Protein AF-A0A081A364-F1 (afdb_monomer)

Nearest PDB structures (foldseek):
  3lh4-assembly1_A  TM=5.654E-01  e=5.027E-02  Ixodes scapularis
  3mwz-assembly1_A  TM=5.726E-01  e=1.587E-01  Ixodes scapularis
  3gax-assembly2_B  TM=5.650E-01  e=3.809E-01  Homo sapiens
  3gax-assembly1_A  TM=4.766E-01  e=5.009E-01  Homo sapiens
  3qk9-assembly1_A  TM=4.193E-01  e=2.196E+00  Saccharomyces cerevisiae

Solvent-accessible surface area (backbone atoms only — not comparable to full-atom values): 6806 Å² total; per-residue (Å²): 137,83,82,75,58,75,53,75,42,82,46,84,78,45,74,68,53,52,51,52,50,47,55,52,51,59,38,69,88,36,44,40,88,85,57,87,67,33,47,12,40,76,46,78,76,45,29,31,35,33,53,64,52,95,60,31,34,41,38,36,36,33,25,37,28,27,59,43,56,79,93,49,38,26,64,58,58,92,90,56,90,63,93,51,63,49,44,29,37,38,33,34,37,42,40,68,99,81,38,66,63,30,39,69,42,64,43,78,47,76,72,75,75,74,78,78,79,124

Structure (mmCIF, N/CA/C/O backbone):
data_AF-A0A081A364-F1
#
_entry.id   AF-A0A081A364-F1
#
loop_
_atom_site.group_PDB
_atom_site.id
_atom_site.type_symbol
_atom_site.label_atom_id
_atom_site.label_alt_id
_atom_site.label_comp_id
_atom_site.label_asym_id
_atom_site.label_entity_id
_atom_site.label_seq_id
_atom_site.pdbx_PDB_ins_code
_atom_site.Cartn_x
_atom_site.Cartn_y
_atom_site.Cartn_z
_atom_site.occupancy
_atom_site.B_iso_or_equiv
_atom_site.auth_seq_id
_atom_site.auth_comp_id
_atom_site.auth_asym_id
_atom_site.auth_atom_id
_atom_site.pdbx_PDB_model_num
ATOM 1 N N . HIS A 1 1 ? -26.992 9.885 18.791 1.00 35.09 1 HIS A N 1
ATOM 2 C CA . HIS A 1 1 ? -25.566 9.495 18.795 1.00 35.09 1 HIS A CA 1
ATOM 3 C C . HIS A 1 1 ? -25.067 9.407 17.360 1.00 35.09 1 HIS A C 1
ATOM 5 O O . HIS A 1 1 ? -25.464 8.494 16.650 1.00 35.09 1 HIS A O 1
ATOM 11 N N . ALA A 1 2 ? -24.288 10.390 16.904 1.00 35.91 2 ALA A N 1
ATOM 12 C CA . ALA A 1 2 ? -23.754 10.419 15.544 1.00 35.9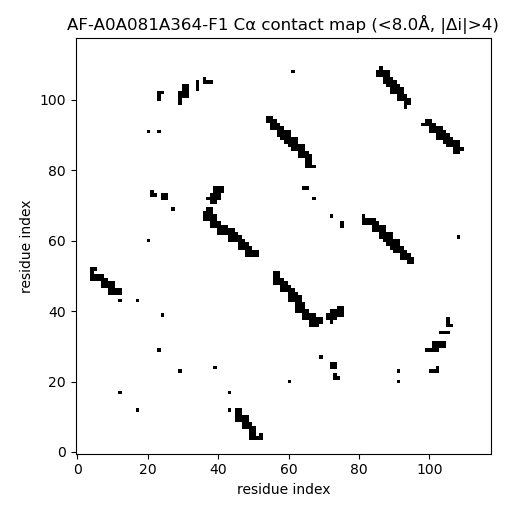1 2 ALA A CA 1
ATOM 13 C C . ALA A 1 2 ? -22.455 9.599 15.454 1.00 35.91 2 ALA A C 1
ATOM 15 O O . ALA A 1 2 ? -21.570 9.699 16.298 1.00 35.91 2 ALA A O 1
ATOM 16 N N . THR A 1 3 ? -22.391 8.760 14.429 1.00 41.69 3 THR A N 1
ATOM 17 C CA . THR A 1 3 ? -21.366 7.772 14.086 1.00 41.69 3 THR A CA 1
ATOM 18 C C . THR A 1 3 ? -20.039 8.428 13.678 1.00 41.69 3 THR A C 1
ATOM 20 O O . THR A 1 3 ? -19.788 8.690 12.505 1.00 41.69 3 THR A O 1
ATOM 23 N N . THR A 1 4 ? -19.132 8.636 14.632 1.00 49.12 4 THR A N 1
ATOM 24 C CA . THR A 1 4 ? -17.757 9.126 14.377 1.00 49.12 4 THR A CA 1
ATOM 25 C C . THR A 1 4 ? -16.833 8.058 13.754 1.00 49.12 4 THR A C 1
ATOM 27 O O . THR A 1 4 ? -15.687 8.334 13.417 1.00 49.12 4 THR A O 1
ATOM 30 N N . ALA A 1 5 ? -17.317 6.827 13.557 1.00 54.22 5 ALA A N 1
ATOM 31 C CA . ALA A 1 5 ? -16.500 5.658 13.211 1.00 54.22 5 ALA A CA 1
ATOM 32 C C . ALA A 1 5 ? -16.078 5.535 11.728 1.00 54.22 5 ALA A C 1
ATOM 34 O O . ALA A 1 5 ? -15.469 4.535 11.362 1.00 54.22 5 ALA A O 1
ATOM 35 N N . ASN A 1 6 ? -16.397 6.499 10.853 1.00 65.25 6 ASN A N 1
ATOM 36 C CA . ASN A 1 6 ? -16.120 6.368 9.409 1.00 65.25 6 ASN A CA 1
ATOM 37 C C . ASN A 1 6 ? -15.302 7.516 8.795 1.00 65.25 6 ASN A C 1
ATOM 39 O O . ASN A 1 6 ? -15.126 7.560 7.575 1.00 65.25 6 ASN A O 1
ATOM 43 N N . LYS A 1 7 ? -14.798 8.451 9.608 1.00 83.00 7 LYS A N 1
ATOM 44 C CA . LYS A 1 7 ? -13.993 9.571 9.109 1.00 83.00 7 LYS A CA 1
ATOM 45 C C . LYS A 1 7 ? -12.513 9.186 9.081 1.00 83.00 7 LYS A C 1
ATOM 47 O O . LYS A 1 7 ? -11.998 8.649 10.059 1.00 83.00 7 LYS A O 1
ATOM 52 N N . TRP A 1 8 ? -11.852 9.453 7.957 1.00 88.88 8 TRP A N 1
ATOM 53 C CA . TRP A 1 8 ? -10.394 9.414 7.878 1.00 88.88 8 TRP A CA 1
ATOM 54 C C . TRP A 1 8 ? -9.815 10.552 8.719 1.00 88.88 8 TRP A C 1
ATOM 56 O O . TRP A 1 8 ? -10.303 11.681 8.641 1.00 88.88 8 TRP A O 1
ATOM 66 N N . PHE A 1 9 ? -8.782 10.261 9.497 1.00 90.75 9 PHE A N 1
ATOM 67 C CA . PHE A 1 9 ? -7.986 11.264 10.190 1.00 90.75 9 PHE A CA 1
ATOM 68 C C . PHE A 1 9 ? -6.518 11.077 9.833 1.00 90.75 9 PHE A C 1
ATOM 70 O O . PHE A 1 9 ? -6.048 9.948 9.693 1.00 90.75 9 PHE A O 1
ATOM 77 N N . GLU A 1 10 ? -5.819 12.189 9.651 1.00 93.12 10 GLU A N 1
ATOM 78 C CA . GLU A 1 10 ? -4.378 12.182 9.442 1.00 93.12 10 GLU A CA 1
ATOM 79 C C . GLU A 1 10 ? -3.678 11.791 10.744 1.00 93.12 10 GLU A C 1
ATOM 81 O O . GLU A 1 10 ? -4.086 12.200 11.834 1.00 93.12 10 GLU A O 1
ATOM 86 N N . ALA A 1 11 ? -2.655 10.958 10.631 1.00 91.50 11 ALA A N 1
ATOM 87 C CA . ALA A 1 11 ? -1.847 10.487 11.734 1.00 91.50 11 ALA A CA 1
ATOM 88 C C . ALA A 1 11 ? -0.377 10.529 11.324 1.00 91.50 11 ALA A C 1
ATOM 90 O O . ALA A 1 11 ? -0.031 10.222 10.186 1.00 91.50 11 ALA A O 1
ATOM 91 N N . ASN A 1 12 ? 0.497 10.836 12.278 1.00 90.56 12 ASN A N 1
ATOM 92 C CA . ASN A 1 12 ? 1.927 10.688 12.052 1.00 90.56 12 ASN A CA 1
ATOM 93 C C . ASN A 1 12 ? 2.260 9.188 11.960 1.00 90.56 12 ASN A C 1
ATOM 95 O O . ASN A 1 12 ? 1.852 8.433 12.854 1.00 90.56 12 ASN A O 1
ATOM 99 N N . PRO A 1 13 ? 2.959 8.732 10.906 1.00 88.81 13 PRO A N 1
ATOM 100 C CA . PRO A 1 13 ? 3.353 7.337 10.783 1.00 88.81 13 PRO A CA 1
ATOM 101 C C . PRO A 1 13 ? 4.308 6.955 11.917 1.00 88.81 13 PRO A C 1
ATOM 103 O O . PRO A 1 13 ? 5.331 7.600 12.141 1.00 88.81 13 PRO A O 1
ATOM 106 N N . THR A 1 14 ? 3.953 5.906 12.657 1.00 91.06 14 THR A N 1
ATOM 107 C CA . THR A 1 14 ? 4.823 5.310 13.680 1.00 91.06 14 THR A CA 1
ATOM 108 C C . THR A 1 14 ? 5.706 4.226 13.064 1.00 91.06 14 THR A C 1
ATOM 110 O O . THR A 1 14 ? 5.405 3.716 11.987 1.00 91.06 14 THR A O 1
ATOM 113 N N . GLU A 1 15 ? 6.761 3.798 13.763 1.00 89.12 15 GLU A N 1
ATOM 114 C CA . GLU A 1 15 ? 7.602 2.678 13.307 1.00 89.12 15 GLU A CA 1
ATOM 115 C C . GLU A 1 15 ? 6.779 1.406 13.037 1.00 89.12 15 GLU A C 1
ATOM 117 O O . GLU A 1 15 ? 6.998 0.713 12.044 1.00 89.12 15 GLU A O 1
ATOM 122 N N . SER A 1 16 ? 5.780 1.132 13.880 1.00 89.50 16 SER A N 1
ATOM 123 C CA . SER A 1 16 ? 4.853 0.012 13.701 1.00 89.50 16 SER A CA 1
ATOM 124 C C . SER A 1 16 ? 4.000 0.153 12.440 1.00 89.50 16 SER A C 1
ATOM 126 O O . SER A 1 16 ? 3.754 -0.842 11.762 1.00 89.50 16 SER A O 1
ATOM 128 N N . ASP A 1 17 ? 3.563 1.371 12.105 1.00 90.75 17 ASP A N 1
ATOM 129 C CA . ASP A 1 17 ? 2.805 1.622 10.875 1.00 90.75 17 ASP A CA 1
ATOM 130 C C . ASP A 1 17 ? 3.685 1.426 9.637 1.00 90.75 17 ASP A C 1
ATOM 132 O O . ASP A 1 17 ? 3.252 0.796 8.676 1.00 90.75 17 ASP A O 1
ATOM 136 N N . THR A 1 18 ? 4.931 1.905 9.675 1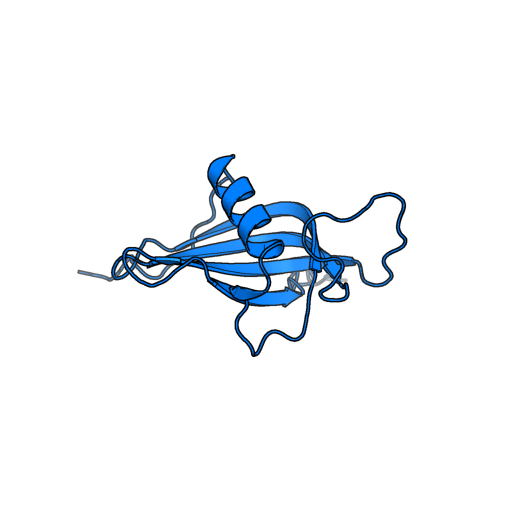.00 89.44 18 THR A N 1
ATOM 137 C CA . THR A 1 18 ? 5.893 1.720 8.580 1.00 89.44 18 THR A CA 1
ATOM 138 C C . THR A 1 18 ? 6.234 0.245 8.382 1.00 89.44 18 THR A C 1
ATOM 140 O O . THR A 1 18 ? 6.229 -0.232 7.253 1.00 89.44 18 THR A O 1
ATOM 143 N N . LYS A 1 19 ? 6.455 -0.515 9.464 1.00 90.75 19 LYS A N 1
ATOM 144 C CA . LYS A 1 19 ? 6.676 -1.971 9.397 1.00 90.75 19 LYS A CA 1
ATOM 145 C C . LYS A 1 19 ? 5.472 -2.711 8.819 1.00 90.75 19 LYS A C 1
ATOM 147 O O . LYS A 1 19 ? 5.651 -3.600 7.988 1.00 90.75 19 LYS A O 1
ATOM 152 N N . LEU A 1 20 ? 4.260 -2.342 9.241 1.00 91.50 20 LEU A N 1
ATOM 153 C CA . LEU A 1 20 ? 3.018 -2.895 8.699 1.00 91.50 20 LEU A CA 1
ATOM 154 C C . LEU A 1 20 ? 2.909 -2.614 7.199 1.00 91.50 20 LEU A C 1
ATOM 156 O O . LEU A 1 20 ? 2.579 -3.516 6.439 1.00 91.50 20 LEU A O 1
ATOM 160 N N . PHE A 1 21 ? 3.215 -1.388 6.778 1.00 92.94 21 PHE A N 1
ATOM 161 C CA . PHE A 1 21 ? 3.199 -0.992 5.376 1.00 92.94 21 PHE A CA 1
ATOM 162 C C . PHE A 1 21 ? 4.235 -1.749 4.534 1.00 92.94 21 PHE A C 1
ATOM 164 O O . PHE A 1 21 ? 3.870 -2.317 3.510 1.00 92.94 21 PHE A O 1
ATOM 171 N N . SER A 1 22 ? 5.494 -1.814 4.979 1.00 91.00 22 SER A N 1
ATOM 172 C CA . SER A 1 22 ? 6.549 -2.570 4.291 1.00 91.00 22 SER A CA 1
ATOM 173 C C . SER A 1 22 ? 6.183 -4.045 4.148 1.00 91.00 22 SER A C 1
ATOM 175 O O . SER A 1 22 ? 6.209 -4.569 3.041 1.00 91.00 22 SER A O 1
ATOM 177 N N . SER A 1 23 ? 5.735 -4.676 5.239 1.00 90.56 23 SER A N 1
ATOM 178 C CA . SER A 1 23 ? 5.311 -6.083 5.214 1.00 90.56 23 SER A CA 1
ATOM 179 C C . SER A 1 23 ? 4.128 -6.298 4.268 1.00 90.56 23 SER A C 1
ATOM 181 O O . SER A 1 23 ? 4.057 -7.314 3.589 1.00 90.56 23 SER A O 1
ATOM 183 N N . ALA A 1 24 ? 3.197 -5.336 4.210 1.00 92.25 24 ALA A N 1
ATOM 184 C CA . ALA A 1 24 ? 2.048 -5.425 3.322 1.00 92.25 24 ALA A CA 1
ATOM 185 C C . ALA A 1 24 ? 2.432 -5.319 1.844 1.00 92.25 24 ALA A C 1
ATOM 187 O O . ALA A 1 24 ? 1.836 -6.001 1.023 1.00 92.25 24 ALA A O 1
ATOM 188 N N . LEU A 1 25 ? 3.389 -4.449 1.505 1.00 91.75 25 LEU A N 1
ATOM 189 C CA . LEU A 1 25 ? 3.851 -4.270 0.128 1.00 91.75 25 LEU A CA 1
ATOM 190 C C . LEU A 1 25 ? 4.636 -5.477 -0.395 1.00 91.75 25 LEU A C 1
ATOM 192 O O . LEU A 1 25 ? 4.575 -5.775 -1.583 1.00 91.75 25 LEU A O 1
ATOM 196 N N . GLU A 1 26 ? 5.408 -6.131 0.470 1.00 91.19 26 GLU A N 1
ATOM 197 C CA . GLU A 1 26 ? 6.282 -7.249 0.093 1.00 91.19 26 GLU A CA 1
ATOM 198 C C . GLU A 1 26 ? 5.519 -8.577 -0.044 1.00 91.19 26 GLU A C 1
ATOM 200 O O . GLU A 1 26 ? 5.971 -9.482 -0.746 1.00 91.19 26 GLU A O 1
ATOM 205 N N . ASP A 1 27 ? 4.346 -8.696 0.582 1.00 91.19 27 ASP A N 1
ATOM 206 C CA . ASP A 1 27 ? 3.516 -9.897 0.530 1.00 91.19 27 ASP A CA 1
ATOM 207 C C . ASP A 1 27 ? 2.412 -9.784 -0.533 1.00 91.19 27 ASP A C 1
ATOM 209 O O . ASP A 1 27 ? 1.299 -9.318 -0.294 1.00 91.19 27 ASP A O 1
ATOM 213 N N . LEU A 1 28 ? 2.695 -10.277 -1.738 1.00 90.19 28 LEU A N 1
ATOM 214 C CA . LEU A 1 28 ? 1.714 -10.304 -2.827 1.00 90.19 28 LEU A CA 1
ATOM 215 C C . LEU A 1 28 ? 0.497 -11.198 -2.536 1.00 90.19 28 LEU A C 1
ATOM 217 O O . LEU A 1 28 ? -0.538 -11.036 -3.180 1.00 90.19 28 LEU A O 1
ATOM 221 N N . THR A 1 29 ? 0.581 -12.135 -1.583 1.00 91.06 29 THR A N 1
ATOM 222 C CA . THR A 1 29 ? -0.527 -13.060 -1.283 1.00 91.06 29 THR A CA 1
ATOM 223 C C . THR A 1 29 ? -1.705 -12.362 -0.609 1.00 91.06 29 THR A C 1
ATOM 225 O O . THR A 1 29 ? -2.830 -12.863 -0.655 1.00 91.06 29 THR A O 1
ATOM 228 N N . ILE A 1 30 ? -1.464 -11.178 -0.037 1.00 91.50 30 ILE A N 1
ATOM 229 C CA . ILE A 1 30 ? -2.486 -10.356 0.610 1.00 91.50 30 ILE A CA 1
ATOM 230 C C . ILE A 1 30 ? -3.039 -9.240 -0.285 1.00 91.50 30 ILE A C 1
ATOM 232 O O . ILE A 1 30 ? -3.846 -8.418 0.165 1.00 91.50 30 ILE A O 1
ATOM 236 N N . TYR A 1 31 ? -2.598 -9.169 -1.541 1.00 92.56 31 TYR A N 1
ATOM 237 C CA . TYR A 1 31 ? -3.129 -8.203 -2.490 1.00 92.56 31 TYR A CA 1
ATOM 238 C C . TYR A 1 31 ? -4.519 -8.628 -2.936 1.00 92.56 31 TYR A C 1
ATOM 240 O O . TYR A 1 31 ? -4.776 -9.786 -3.268 1.00 92.56 31 TYR A O 1
ATOM 248 N N . ASN A 1 32 ? -5.431 -7.663 -2.993 1.00 90.38 32 ASN A N 1
ATOM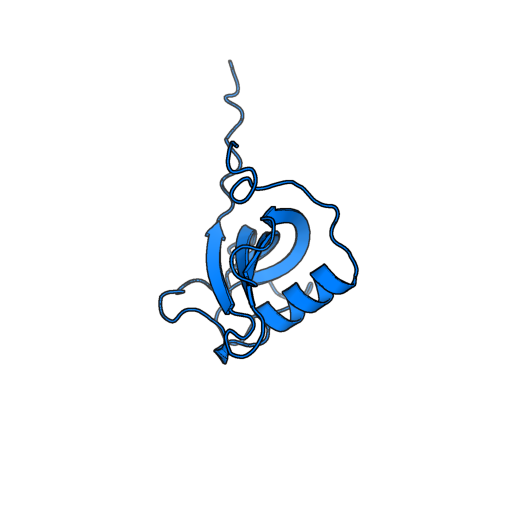 249 C CA . ASN A 1 32 ? -6.707 -7.894 -3.636 1.00 90.38 32 ASN A CA 1
ATOM 250 C C . ASN A 1 32 ? -6.466 -8.294 -5.108 1.00 90.38 32 ASN A C 1
ATOM 252 O O . ASN A 1 32 ? -5.743 -7.581 -5.807 1.00 90.38 32 ASN A O 1
ATOM 256 N N . PRO A 1 33 ? -7.091 -9.372 -5.619 1.00 88.81 33 PRO A N 1
ATOM 257 C CA . PRO A 1 33 ? -6.826 -9.882 -6.969 1.00 88.81 33 PRO A CA 1
ATOM 258 C C . PRO A 1 33 ? -7.186 -8.895 -8.090 1.00 88.81 33 PRO A C 1
ATOM 260 O O . PRO A 1 33 ? -6.800 -9.098 -9.235 1.00 88.81 33 PRO A O 1
ATOM 263 N N . ASN A 1 34 ? -7.920 -7.822 -7.776 1.00 90.38 34 ASN A N 1
ATOM 264 C CA . ASN A 1 34 ? -8.258 -6.757 -8.722 1.00 90.38 34 ASN A CA 1
ATOM 265 C C . ASN A 1 34 ? -7.176 -5.664 -8.831 1.00 90.38 34 ASN A C 1
ATOM 267 O O . ASN A 1 34 ? -7.364 -4.697 -9.569 1.00 90.38 34 ASN A O 1
ATOM 271 N N . ILE A 1 35 ? -6.080 -5.759 -8.073 1.00 89.88 35 ILE A N 1
ATOM 272 C CA . ILE A 1 35 ? -4.961 -4.820 -8.169 1.00 89.88 35 ILE A CA 1
ATOM 273 C C . ILE A 1 35 ? -4.096 -5.210 -9.367 1.00 89.88 35 ILE A C 1
ATOM 275 O O . ILE A 1 35 ? -3.482 -6.271 -9.379 1.00 89.88 35 ILE A O 1
ATOM 279 N N . ALA A 1 36 ? -4.045 -4.327 -10.363 1.00 87.50 36 ALA A N 1
ATOM 280 C CA . ALA A 1 36 ? -3.188 -4.475 -11.540 1.00 87.50 36 ALA A CA 1
ATOM 281 C C . ALA A 1 36 ? -1.890 -3.653 -11.447 1.00 87.50 36 ALA A C 1
ATOM 283 O O . ALA A 1 36 ? -0.941 -3.914 -12.182 1.00 87.50 36 ALA A O 1
ATOM 284 N N . GLU A 1 37 ? -1.853 -2.656 -10.561 1.00 88.44 37 GLU A N 1
ATOM 285 C CA . GLU A 1 37 ? -0.718 -1.750 -10.388 1.00 88.44 37 GLU A CA 1
ATOM 286 C C . GLU A 1 37 ? 0.099 -2.151 -9.160 1.00 88.44 37 GLU A C 1
ATOM 288 O O . GLU A 1 37 ? -0.441 -2.310 -8.063 1.00 88.44 37 GLU A O 1
ATOM 293 N N . PHE A 1 38 ? 1.411 -2.265 -9.336 1.00 92.00 38 PHE A N 1
ATOM 294 C CA . PHE A 1 38 ? 2.358 -2.548 -8.265 1.00 92.00 38 PHE A CA 1
ATOM 295 C C . PHE A 1 38 ? 3.325 -1.383 -8.133 1.00 92.00 38 PHE A C 1
ATOM 297 O O . PHE A 1 38 ? 3.690 -0.758 -9.129 1.00 92.00 38 PHE A O 1
ATOM 304 N N . ILE A 1 39 ? 3.744 -1.093 -6.903 1.00 93.88 39 ILE A N 1
ATOM 305 C CA . ILE A 1 39 ? 4.706 -0.028 -6.633 1.00 93.88 39 ILE A CA 1
ATOM 306 C C . ILE A 1 39 ? 5.870 -0.543 -5.799 1.00 93.88 39 ILE A C 1
ATOM 308 O O . ILE A 1 39 ? 5.711 -1.428 -4.956 1.00 93.88 39 ILE A O 1
ATOM 312 N N . CYS A 1 40 ? 7.024 0.077 -6.000 1.00 93.56 40 CYS A N 1
ATOM 313 C CA . CYS A 1 40 ? 8.053 0.145 -4.980 1.00 93.56 40 CYS A CA 1
ATOM 314 C C . CYS A 1 40 ? 7.895 1.472 -4.221 1.00 93.56 40 CYS A C 1
ATOM 316 O O . CYS A 1 40 ? 7.493 2.489 -4.792 1.00 93.56 40 CYS A O 1
ATOM 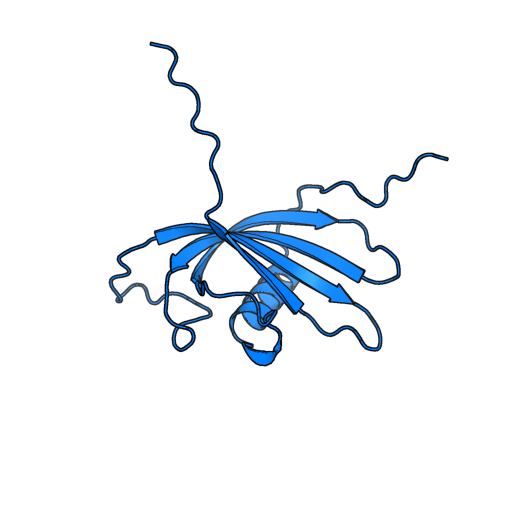318 N N . SER A 1 41 ? 8.208 1.472 -2.931 1.00 93.44 41 SER A N 1
ATOM 319 C CA . SER A 1 41 ? 8.139 2.637 -2.052 1.00 93.44 41 SER A CA 1
ATOM 320 C C . SER A 1 41 ? 9.530 3.207 -1.785 1.00 93.44 41 SER A C 1
ATOM 322 O O . SER A 1 41 ? 10.483 2.465 -1.531 1.00 93.44 41 SER A O 1
ATOM 324 N N . ARG A 1 42 ? 9.632 4.539 -1.786 1.00 91.00 42 ARG A N 1
ATOM 325 C CA . ARG A 1 42 ? 10.812 5.306 -1.355 1.00 91.00 42 ARG A CA 1
ATOM 326 C C . ARG A 1 42 ? 10.605 5.896 0.035 1.00 91.00 42 ARG A C 1
ATOM 328 O O . ARG A 1 42 ? 11.439 5.694 0.913 1.00 91.00 42 ARG A O 1
ATOM 335 N N . SER A 1 43 ? 9.476 6.571 0.240 1.00 89.25 43 SER A N 1
ATOM 336 C CA . SER A 1 43 ? 9.110 7.219 1.503 1.00 89.25 43 SER A CA 1
ATOM 337 C C . SER A 1 43 ? 7.597 7.221 1.717 1.00 89.25 43 SER A C 1
ATOM 339 O O . SER A 1 43 ? 6.813 7.211 0.769 1.00 89.25 43 SER A O 1
ATOM 341 N N . VAL A 1 44 ? 7.186 7.238 2.987 1.00 91.94 44 VAL A N 1
ATOM 342 C CA . VAL A 1 44 ? 5.796 7.489 3.387 1.00 91.94 44 VAL A CA 1
ATOM 343 C C . VAL A 1 44 ? 5.654 8.985 3.648 1.00 91.94 44 VAL A C 1
ATOM 345 O O . VAL A 1 44 ? 6.272 9.506 4.571 1.00 91.94 44 VAL A O 1
ATOM 348 N N . GLU A 1 45 ? 4.831 9.656 2.850 1.00 91.69 45 GLU A N 1
ATOM 349 C CA . GLU A 1 45 ? 4.607 11.104 2.922 1.00 91.69 45 GLU A CA 1
ATOM 350 C C . GLU A 1 45 ? 3.493 11.453 3.911 1.00 91.69 45 GLU A C 1
ATOM 352 O O . GLU A 1 45 ? 3.580 12.439 4.638 1.00 91.69 45 GLU A O 1
ATOM 357 N N . ALA A 1 46 ? 2.437 10.638 3.955 1.00 92.25 46 ALA A N 1
ATOM 358 C CA . ALA A 1 46 ? 1.334 10.822 4.888 1.00 92.25 46 ALA A CA 1
ATOM 359 C C . ALA A 1 46 ? 0.664 9.494 5.235 1.00 92.25 46 ALA A C 1
ATOM 361 O O . ALA A 1 46 ? 0.700 8.525 4.474 1.00 92.25 46 ALA A O 1
ATOM 362 N N . LEU A 1 47 ? -0.007 9.470 6.383 1.00 94.25 47 LEU A N 1
ATOM 363 C CA . LEU A 1 47 ? -0.812 8.343 6.817 1.00 94.25 47 LEU A CA 1
ATOM 364 C C . LEU A 1 47 ? -2.177 8.835 7.277 1.00 94.25 47 LEU A C 1
ATOM 366 O O . LEU A 1 47 ? -2.295 9.645 8.190 1.00 94.25 47 LEU A O 1
ATOM 370 N N . TYR A 1 48 ? -3.225 8.284 6.682 1.00 93.69 48 TYR A N 1
ATOM 371 C CA . TYR A 1 48 ? -4.592 8.463 7.142 1.00 93.69 48 TYR A CA 1
ATOM 372 C C . TYR A 1 48 ? -5.100 7.160 7.740 1.00 93.69 48 TYR A C 1
ATOM 374 O O . TYR A 1 48 ? -4.938 6.089 7.159 1.00 93.69 48 TYR A O 1
ATOM 382 N N . LYS A 1 49 ? -5.756 7.237 8.894 1.00 92.06 49 LYS A N 1
ATOM 383 C CA . LYS A 1 49 ? -6.368 6.080 9.552 1.00 92.06 49 LYS A CA 1
ATOM 384 C C . LYS A 1 49 ? -7.873 6.263 9.657 1.00 92.06 49 LYS A C 1
ATOM 386 O O . LYS A 1 49 ? -8.382 7.382 9.729 1.00 92.06 49 LYS A O 1
ATOM 391 N N . LYS A 1 50 ? -8.596 5.149 9.682 1.00 88.75 50 LYS A N 1
ATOM 392 C CA . LYS A 1 50 ? -9.974 5.100 10.178 1.00 88.75 50 LYS A CA 1
ATOM 393 C C . LYS A 1 50 ? -9.997 4.425 11.532 1.00 88.75 50 LYS A C 1
ATOM 395 O O . LYS A 1 50 ? -9.272 3.457 11.759 1.00 88.75 50 LYS A O 1
ATOM 400 N N . ALA A 1 51 ? -10.874 4.917 12.403 1.00 80.06 51 ALA A N 1
ATOM 401 C CA . ALA A 1 51 ? -11.170 4.240 13.653 1.00 80.06 51 ALA A CA 1
ATOM 402 C C . ALA A 1 51 ? -11.599 2.789 13.364 1.00 80.06 51 ALA A C 1
ATOM 404 O O . ALA A 1 51 ? -12.323 2.558 12.387 1.00 80.06 51 ALA A O 1
ATOM 405 N N . PRO A 1 52 ? -11.159 1.817 14.179 1.00 81.00 52 PRO A N 1
ATOM 406 C CA . PRO A 1 52 ? -11.483 0.425 13.943 1.00 81.00 52 PRO A CA 1
ATOM 407 C C . PRO A 1 52 ? -12.999 0.224 13.954 1.00 81.00 52 PRO A C 1
ATOM 409 O O . PRO A 1 52 ? -13.688 0.581 14.908 1.00 81.00 52 PRO A O 1
ATOM 412 N N . SER A 1 53 ? -13.520 -0.370 12.885 1.00 78.94 53 SER A N 1
ATOM 413 C CA . SER A 1 53 ? -14.933 -0.711 12.752 1.00 78.94 53 SER A CA 1
ATOM 414 C C . SER A 1 53 ? -15.065 -2.221 12.685 1.00 78.94 53 SER A C 1
ATOM 416 O O . SER A 1 53 ? -14.447 -2.868 11.841 1.00 78.94 53 SER A O 1
ATOM 418 N N . ARG A 1 54 ? -15.842 -2.802 13.608 1.00 79.44 54 ARG A N 1
ATOM 419 C CA . ARG A 1 54 ? -16.010 -4.264 13.739 1.00 79.44 54 ARG A CA 1
ATOM 420 C C . ARG A 1 54 ? -14.668 -5.017 13.819 1.00 79.44 54 ARG A C 1
ATOM 422 O O . ARG A 1 54 ? -14.522 -6.088 13.239 1.00 79.44 54 ARG A O 1
ATOM 429 N N . GLY A 1 55 ? -13.686 -4.432 14.511 1.00 78.56 55 GLY A N 1
ATOM 430 C CA . GLY A 1 55 ? -12.351 -5.015 14.679 1.0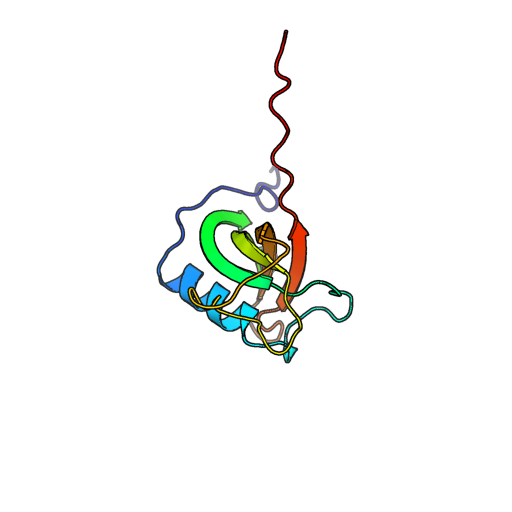0 78.56 55 GLY A CA 1
ATOM 431 C C . GLY A 1 55 ? -11.453 -4.944 13.439 1.00 78.56 55 GLY A C 1
ATOM 432 O O . GLY A 1 55 ? -10.465 -5.669 13.389 1.00 78.56 55 GLY A O 1
ATOM 433 N N . VAL A 1 56 ? -11.795 -4.111 12.448 1.00 85.00 56 VAL A N 1
ATOM 434 C CA . VAL A 1 56 ? -10.965 -3.837 11.267 1.00 85.00 56 VAL A CA 1
ATOM 435 C C . VAL A 1 56 ? -10.506 -2.386 11.289 1.00 85.00 56 VAL A C 1
ATOM 437 O O . VAL A 1 56 ? -11.334 -1.475 11.304 1.00 85.00 56 VAL A O 1
ATOM 440 N N . THR A 1 57 ? -9.197 -2.178 11.238 1.00 88.56 57 THR A N 1
ATOM 441 C CA . THR A 1 57 ? -8.560 -0.872 11.064 1.00 88.56 57 THR A CA 1
ATOM 442 C C . THR A 1 57 ? -8.225 -0.672 9.591 1.00 88.56 57 THR A C 1
ATOM 444 O O . THR A 1 57 ? -7.762 -1.596 8.922 1.00 88.56 57 THR A O 1
ATOM 447 N N . SER A 1 58 ? -8.464 0.529 9.067 1.00 91.69 58 SER A N 1
ATOM 448 C CA . SER A 1 58 ? -8.063 0.899 7.705 1.00 91.69 58 SER A CA 1
ATOM 449 C C . SER A 1 58 ? -6.985 1.969 7.745 1.00 91.69 58 SER A C 1
ATOM 451 O O . SER A 1 58 ? -7.082 2.923 8.519 1.00 91.69 58 SER A O 1
ATOM 453 N N . TYR A 1 59 ? -6.001 1.812 6.872 1.00 93.81 59 TYR A N 1
ATOM 454 C CA . TYR A 1 59 ? -4.848 2.680 6.711 1.00 93.81 59 TYR A CA 1
ATOM 455 C C . TYR A 1 59 ? -4.790 3.106 5.248 1.00 93.81 59 TYR A C 1
ATOM 457 O O . TYR A 1 59 ? -4.898 2.262 4.367 1.00 93.81 59 TYR A O 1
ATOM 465 N N . ASN A 1 60 ? -4.637 4.395 4.983 1.00 95.19 60 ASN A N 1
ATOM 466 C CA . ASN A 1 60 ? -4.329 4.916 3.661 1.00 95.19 60 ASN A CA 1
ATOM 467 C C . ASN A 1 60 ? -2.977 5.616 3.747 1.00 95.19 60 ASN A C 1
ATOM 469 O O . ASN A 1 60 ? -2.875 6.688 4.347 1.00 95.19 60 ASN A O 1
ATOM 473 N N . PHE A 1 61 ? -1.953 4.977 3.197 1.00 95.19 61 PHE A N 1
ATOM 474 C CA . PHE A 1 61 ? -0.611 5.533 3.118 1.00 95.19 61 PHE A CA 1
ATOM 475 C C . PHE A 1 61 ? -0.489 6.322 1.821 1.00 95.19 61 PHE A C 1
ATOM 477 O O . PHE A 1 61 ? -0.736 5.776 0.749 1.00 95.19 61 PHE A O 1
ATOM 484 N N . VAL A 1 62 ? -0.101 7.590 1.919 1.00 94.69 62 VAL A N 1
ATOM 485 C CA . VAL A 1 62 ? 0.383 8.350 0.768 1.00 94.69 62 VAL A CA 1
ATOM 486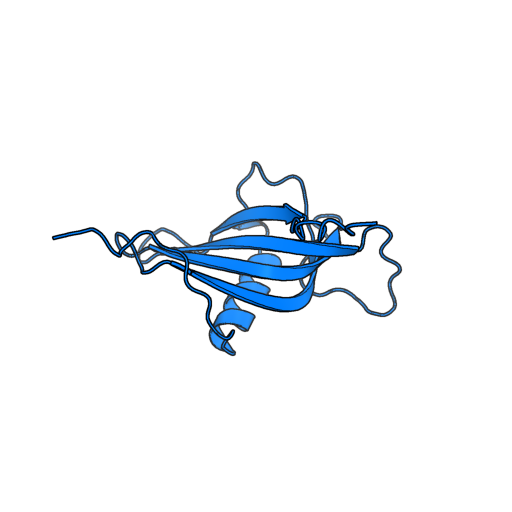 C C . VAL A 1 62 ? 1.879 8.128 0.714 1.00 94.69 62 VAL A C 1
ATOM 488 O O . VAL A 1 62 ? 2.590 8.501 1.647 1.00 94.69 62 VAL A O 1
ATOM 491 N N . VAL A 1 63 ? 2.354 7.493 -0.347 1.00 93.75 63 VAL A N 1
ATOM 492 C CA . VAL A 1 63 ? 3.760 7.114 -0.478 1.00 93.75 63 VAL A CA 1
ATOM 493 C C . VAL A 1 63 ? 4.359 7.680 -1.740 1.00 93.75 63 VAL A C 1
ATOM 495 O O . VAL A 1 63 ? 3.737 7.635 -2.799 1.00 93.75 63 VAL A O 1
ATOM 498 N N . ASN A 1 64 ? 5.579 8.191 -1.628 1.00 92.94 64 ASN A N 1
ATOM 499 C CA . ASN A 1 64 ? 6.393 8.454 -2.793 1.00 92.94 64 ASN A CA 1
ATOM 500 C C . ASN A 1 64 ? 7.002 7.131 -3.254 1.00 92.94 64 ASN A C 1
ATOM 502 O O . ASN A 1 64 ? 7.653 6.421 -2.482 1.00 92.94 64 ASN A O 1
ATOM 506 N N . GLY A 1 65 ? 6.768 6.782 -4.509 1.00 93.06 65 GLY A N 1
ATOM 507 C CA . GLY A 1 65 ? 7.157 5.495 -5.055 1.00 93.06 65 GLY A CA 1
ATOM 508 C C . GLY A 1 65 ? 7.200 5.515 -6.569 1.00 93.06 65 GLY A C 1
ATOM 509 O O . GLY A 1 65 ? 7.081 6.569 -7.198 1.00 93.06 65 GLY A O 1
ATOM 510 N N . CYS A 1 66 ? 7.372 4.338 -7.155 1.00 93.25 66 CYS A N 1
ATOM 511 C CA . CYS A 1 66 ? 7.352 4.175 -8.601 1.00 93.25 66 CYS A CA 1
ATOM 512 C C . CYS A 1 66 ? 6.587 2.917 -8.999 1.00 93.25 66 CYS A C 1
ATOM 514 O O . CYS A 1 66 ? 6.627 1.925 -8.270 1.00 93.25 66 CYS A O 1
ATOM 516 N N . LEU A 1 67 ? 5.913 2.962 -10.151 1.00 92.31 67 LEU A N 1
ATOM 517 C CA . LEU A 1 67 ? 5.267 1.794 -10.741 1.00 92.31 67 LEU A CA 1
ATOM 518 C C . LEU A 1 67 ? 6.318 0.760 -11.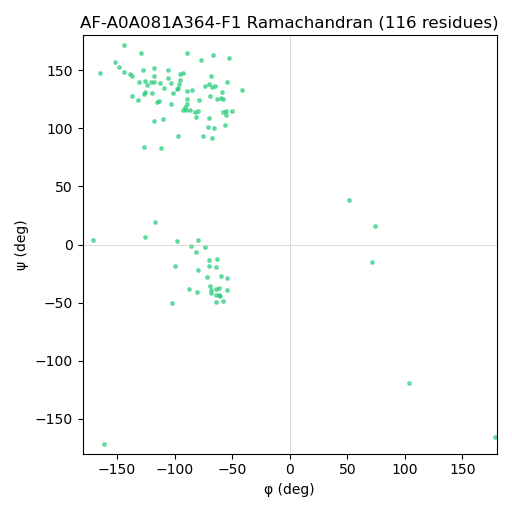135 1.00 92.31 67 LEU A C 1
ATOM 520 O O . LEU A 1 67 ? 7.367 1.078 -11.702 1.00 92.31 67 LEU A O 1
ATOM 524 N N . VAL A 1 68 ? 6.016 -0.494 -10.824 1.00 91.38 68 VAL A N 1
ATOM 525 C CA . VAL A 1 68 ? 6.893 -1.636 -11.061 1.00 91.38 68 VAL A CA 1
ATOM 526 C C . VAL A 1 68 ? 6.085 -2.867 -11.457 1.00 91.38 68 VAL A C 1
ATOM 528 O O . VAL A 1 68 ? 4.859 -2.892 -11.381 1.00 91.38 68 VAL A O 1
ATOM 531 N N . ARG A 1 69 ? 6.787 -3.924 -11.869 1.00 88.75 69 ARG A N 1
ATOM 532 C CA . ARG A 1 69 ? 6.206 -5.270 -11.939 1.00 88.75 69 ARG A CA 1
ATOM 533 C C . ARG A 1 69 ? 6.125 -5.873 -10.540 1.00 88.75 69 ARG A C 1
ATOM 535 O O . ARG A 1 69 ? 6.883 -5.485 -9.655 1.00 88.75 69 ARG A O 1
ATOM 542 N N . SER A 1 70 ? 5.255 -6.864 -10.367 1.00 87.38 70 SER A N 1
ATOM 543 C CA . SER A 1 70 ? 5.049 -7.551 -9.086 1.00 87.38 70 SER A CA 1
ATOM 544 C C . SER A 1 70 ? 6.338 -8.122 -8.479 1.00 87.38 70 SER A C 1
ATOM 546 O O . SER A 1 70 ? 6.454 -8.196 -7.267 1.00 87.38 70 SER A O 1
ATOM 548 N N . GLU A 1 71 ? 7.330 -8.483 -9.295 1.00 86.12 71 GLU A N 1
ATOM 549 C CA . GLU A 1 71 ? 8.630 -9.003 -8.836 1.00 86.12 71 GLU A CA 1
ATOM 550 C C . GLU A 1 71 ? 9.535 -7.950 -8.153 1.00 86.12 71 GLU A C 1
ATOM 552 O O . GLU A 1 71 ? 10.508 -8.323 -7.505 1.00 86.12 71 GLU A O 1
ATOM 557 N N . TYR A 1 72 ? 9.221 -6.653 -8.275 1.00 87.56 72 TYR A N 1
ATOM 558 C CA . TYR A 1 72 ? 10.017 -5.542 -7.724 1.00 87.56 72 TYR A CA 1
ATOM 559 C C . TYR A 1 72 ? 9.256 -4.717 -6.669 1.00 87.56 72 TYR A C 1
ATOM 561 O O . TYR A 1 72 ? 9.597 -3.555 -6.427 1.00 87.56 72 TYR A O 1
ATOM 569 N N . VAL A 1 73 ? 8.196 -5.274 -6.075 1.00 89.88 73 VAL A N 1
ATOM 570 C CA . VAL A 1 73 ? 7.459 -4.620 -4.979 1.00 89.88 73 VAL A CA 1
ATOM 571 C C . VAL A 1 73 ? 8.306 -4.485 -3.715 1.00 89.88 73 VAL A C 1
ATOM 573 O O . VAL A 1 73 ? 9.322 -5.154 -3.549 1.00 89.88 73 VAL A O 1
ATOM 576 N 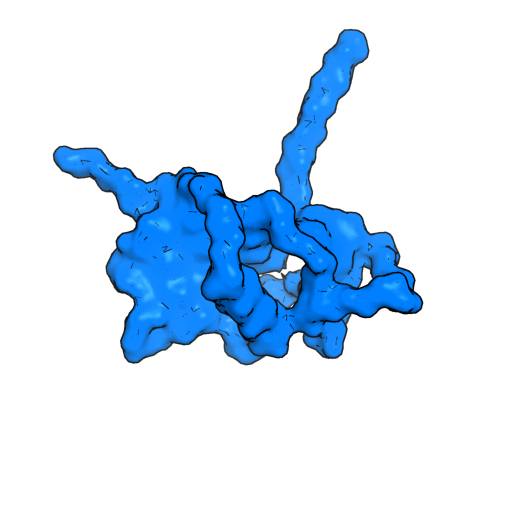N . GLY A 1 74 ? 7.872 -3.613 -2.805 1.00 88.50 74 GLY A N 1
ATOM 577 C CA . GLY A 1 74 ? 8.570 -3.351 -1.547 1.00 88.50 74 GLY A CA 1
ATOM 578 C C . GLY A 1 74 ? 9.326 -2.033 -1.610 1.00 88.50 74 GLY A C 1
ATOM 579 O O . GLY A 1 74 ? 8.708 -0.983 -1.787 1.00 88.50 74 GLY A O 1
ATOM 580 N N . ARG A 1 75 ? 10.652 -2.058 -1.449 1.00 89.81 75 ARG A N 1
ATOM 581 C CA . ARG A 1 75 ? 11.493 -0.849 -1.448 1.00 89.81 75 ARG A CA 1
ATOM 582 C C . ARG A 1 75 ? 12.124 -0.593 -2.817 1.00 89.81 75 ARG A C 1
ATOM 584 O O . ARG A 1 75 ? 12.680 -1.503 -3.421 1.00 89.81 75 ARG A O 1
ATOM 591 N N . CYS A 1 76 ? 12.083 0.654 -3.290 1.00 90.44 76 CYS A N 1
ATOM 592 C CA . CYS A 1 76 ? 12.775 1.020 -4.528 1.00 90.44 76 CYS A CA 1
ATOM 593 C C . CYS A 1 76 ? 14.302 0.974 -4.357 1.00 90.44 76 CYS A C 1
ATOM 595 O O . CYS A 1 76 ? 14.826 1.366 -3.314 1.00 90.44 76 CYS A O 1
ATOM 597 N N . PHE A 1 77 ? 15.014 0.581 -5.413 1.00 86.69 77 PHE A N 1
ATOM 598 C CA . PHE A 1 77 ? 16.471 0.656 -5.492 1.00 86.69 77 PHE A CA 1
ATOM 599 C C . PHE A 1 77 ? 16.899 2.010 -6.064 1.00 86.69 77 PHE A C 1
ATOM 601 O O . PHE A 1 77 ? 16.550 2.336 -7.194 1.00 86.69 77 PHE A O 1
ATOM 608 N N . ASP A 1 78 ? 17.691 2.790 -5.326 1.00 80.50 78 ASP A N 1
ATOM 609 C CA . ASP A 1 78 ? 18.154 4.114 -5.783 1.00 80.50 78 ASP A CA 1
ATOM 610 C C . ASP A 1 78 ? 18.971 4.067 -7.086 1.00 80.50 78 ASP A C 1
ATOM 612 O O . ASP A 1 78 ? 18.976 5.021 -7.860 1.00 80.50 78 ASP A O 1
ATOM 616 N N . SER A 1 79 ? 19.639 2.944 -7.352 1.00 80.00 79 SER A N 1
ATOM 617 C CA . SER A 1 79 ? 20.428 2.707 -8.564 1.00 80.00 79 SER A CA 1
ATOM 618 C C . SER A 1 79 ? 19.599 2.282 -9.781 1.00 80.00 79 SER A C 1
ATOM 620 O O . SER A 1 79 ? 20.152 2.171 -10.876 1.00 80.00 79 SER A O 1
ATOM 622 N N . PHE A 1 80 ? 18.296 2.033 -9.618 1.00 81.69 80 PHE A N 1
ATOM 623 C CA . PHE A 1 80 ? 17.415 1.603 -10.699 1.00 81.69 80 PHE A CA 1
ATOM 624 C C . PHE A 1 80 ? 16.639 2.789 -11.282 1.00 81.69 80 PHE A C 1
ATOM 626 O O . PHE A 1 80 ? 16.071 3.611 -10.559 1.00 81.69 80 PHE A O 1
ATOM 633 N N . PHE A 1 81 ? 16.588 2.874 -12.613 1.00 80.38 81 PHE A N 1
ATOM 634 C CA . PHE A 1 81 ? 15.783 3.882 -13.293 1.00 80.38 81 PHE A CA 1
ATOM 635 C C . PHE A 1 81 ? 14.330 3.416 -13.386 1.00 80.38 81 PHE A C 1
ATOM 637 O O . PHE A 1 81 ? 14.014 2.457 -14.090 1.00 80.38 81 PHE A O 1
ATOM 644 N N . TYR A 1 82 ? 13.441 4.127 -12.700 1.00 83.81 82 TYR A N 1
ATOM 645 C CA . TYR A 1 82 ? 12.007 3.887 -12.764 1.00 83.81 82 TYR A CA 1
ATOM 646 C C . TYR A 1 82 ? 11.349 4.953 -13.649 1.00 83.81 82 TYR A C 1
ATOM 648 O O . TYR A 1 82 ? 11.462 6.140 -13.338 1.00 83.81 82 TYR A O 1
ATOM 656 N N . PRO A 1 83 ? 10.662 4.565 -14.736 1.00 76.25 83 PRO A N 1
ATOM 657 C CA . PRO A 1 83 ? 10.104 5.525 -15.686 1.00 76.25 83 PRO A CA 1
ATOM 658 C C . PRO A 1 83 ? 8.891 6.286 -15.132 1.00 76.25 83 PRO A C 1
ATOM 660 O O . PRO A 1 83 ? 8.649 7.421 -15.532 1.00 76.25 83 PRO A O 1
ATOM 663 N N . GLU A 1 84 ? 8.140 5.685 -14.206 1.00 87.38 84 GLU A N 1
ATOM 664 C CA . GLU A 1 84 ? 6.864 6.215 -13.721 1.00 87.38 84 GLU A CA 1
ATOM 665 C C . GLU A 1 84 ? 6.867 6.323 -12.193 1.00 87.38 84 GLU A C 1
ATOM 667 O O . GLU A 1 84 ? 6.409 5.428 -11.481 1.00 87.38 84 GLU A O 1
ATOM 672 N N . CYS A 1 85 ? 7.409 7.430 -11.683 1.00 90.44 85 CYS A N 1
ATOM 673 C CA . CYS A 1 85 ? 7.420 7.746 -10.256 1.00 90.44 85 CYS A CA 1
ATOM 674 C C . CYS A 1 85 ? 6.417 8.841 -9.905 1.00 90.44 85 CYS A C 1
ATOM 676 O O . CYS A 1 85 ? 6.136 9.744 -10.694 1.00 90.44 85 CYS A O 1
ATOM 678 N N . GLY A 1 86 ? 5.910 8.788 -8.682 1.00 91.50 86 GLY A N 1
ATOM 679 C CA . GLY A 1 86 ? 4.943 9.746 -8.182 1.00 91.50 86 GLY A CA 1
ATOM 680 C C . GLY A 1 86 ? 4.505 9.416 -6.767 1.00 91.50 86 GLY A C 1
ATOM 681 O O . GLY A 1 86 ? 5.121 8.608 -6.073 1.00 91.50 86 GLY A O 1
ATOM 682 N N . ASN A 1 87 ? 3.419 10.052 -6.349 1.00 94.06 87 ASN A N 1
ATOM 683 C CA . ASN A 1 87 ? 2.779 9.730 -5.085 1.00 94.06 87 ASN A CA 1
ATOM 684 C C . ASN A 1 87 ? 1.638 8.745 -5.338 1.00 94.06 87 ASN A C 1
ATOM 686 O O . ASN A 1 87 ? 0.914 8.885 -6.324 1.00 94.06 87 ASN A O 1
ATOM 690 N N . PHE A 1 88 ? 1.456 7.783 -4.439 1.00 94.19 88 PHE A N 1
ATOM 691 C CA . PHE A 1 88 ? 0.428 6.751 -4.525 1.00 94.19 88 PHE A CA 1
ATOM 692 C C . PHE A 1 88 ? -0.341 6.648 -3.210 1.00 94.19 88 PHE A C 1
ATOM 694 O O . PHE A 1 88 ? 0.249 6.716 -2.137 1.00 94.19 88 PHE A O 1
ATOM 701 N N . ASP A 1 89 ? -1.654 6.466 -3.304 1.00 94.81 89 ASP A N 1
ATOM 702 C CA . ASP A 1 89 ? -2.515 6.059 -2.200 1.00 94.81 89 ASP A CA 1
ATOM 703 C C . ASP A 1 89 ? -2.533 4.529 -2.119 1.00 94.81 89 ASP A C 1
ATOM 705 O O . ASP A 1 89 ? -3.021 3.852 -3.032 1.00 94.81 89 ASP A O 1
ATOM 709 N N . VAL A 1 90 ? -2.025 3.987 -1.015 1.00 95.00 90 VAL A N 1
ATOM 710 C CA . VAL A 1 90 ? -2.034 2.555 -0.709 1.00 95.00 90 VAL A CA 1
ATOM 711 C C . VAL A 1 90 ? -2.997 2.303 0.441 1.00 95.00 90 VAL A C 1
ATOM 713 O O . VAL A 1 90 ? -2.735 2.644 1.599 1.00 95.00 90 VAL A O 1
ATOM 716 N N . LEU A 1 91 ? -4.130 1.686 0.113 1.00 94.69 91 LEU A N 1
ATOM 717 C CA . LEU A 1 91 ? -5.170 1.351 1.073 1.00 94.69 91 LEU A CA 1
ATOM 718 C C . LEU A 1 91 ? -4.928 -0.051 1.626 1.00 94.69 91 LEU A C 1
ATOM 720 O O . LEU A 1 91 ? -5.000 -1.033 0.890 1.00 94.69 91 LEU A O 1
ATOM 724 N N . ILE A 1 92 ? -4.718 -0.139 2.933 1.00 93.94 92 ILE A N 1
ATOM 725 C CA . ILE A 1 92 ? -4.501 -1.386 3.663 1.00 93.94 92 ILE A CA 1
ATOM 726 C C . ILE A 1 92 ? -5.587 -1.541 4.721 1.00 93.94 92 ILE A C 1
ATOM 728 O O . ILE A 1 92 ? -5.971 -0.586 5.403 1.00 93.94 92 ILE A O 1
ATOM 732 N N . THR A 1 93 ? -6.079 -2.761 4.894 1.00 91.50 93 THR A N 1
ATOM 733 C CA . THR A 1 93 ? -6.941 -3.117 6.022 1.00 91.50 93 THR A CA 1
ATOM 734 C C . THR A 1 93 ? -6.284 -4.177 6.886 1.00 91.50 93 THR A C 1
ATOM 736 O O . THR A 1 93 ? -5.693 -5.112 6.364 1.00 91.50 93 THR A O 1
ATOM 739 N N . SER A 1 94 ? -6.411 -4.044 8.204 1.00 88.12 94 SER A N 1
ATOM 740 C CA . SER A 1 94 ? -5.949 -5.031 9.183 1.00 88.12 94 SER A CA 1
ATOM 741 C C . SER A 1 94 ? -7.103 -5.391 10.111 1.00 88.12 94 SER A C 1
ATOM 743 O O . SER A 1 94 ? -7.779 -4.493 10.616 1.00 88.12 94 SER A O 1
ATOM 745 N N . GLY A 1 95 ? -7.376 -6.681 10.313 1.00 81.56 95 GLY A N 1
ATOM 746 C CA . GLY A 1 95 ? -8.450 -7.158 11.182 1.00 81.56 95 GLY A CA 1
ATOM 747 C C . GLY A 1 95 ? -7.989 -8.203 12.194 1.00 81.56 95 GLY A C 1
ATOM 748 O O . GLY A 1 95 ? -6.921 -8.793 12.076 1.00 81.56 95 GLY A O 1
ATOM 749 N N . SER A 1 96 ? -8.813 -8.463 13.211 1.00 62.12 96 SER A N 1
ATOM 750 C CA . SER A 1 96 ? -8.556 -9.543 14.174 1.00 62.12 96 SER A CA 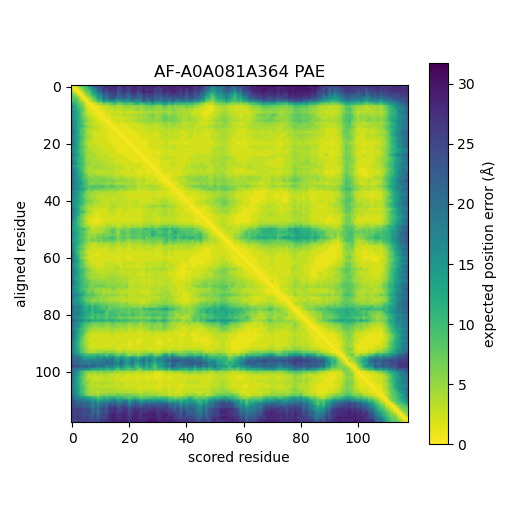1
ATOM 751 C C . SER A 1 96 ? -9.239 -10.862 13.778 1.00 62.12 96 SER A C 1
ATOM 753 O O . SER A 1 96 ? -10.347 -10.875 13.241 1.00 62.12 96 SER A O 1
ATOM 755 N N . LYS A 1 97 ? -8.590 -11.981 14.125 1.00 51.59 97 LYS A N 1
ATOM 756 C CA . LYS A 1 97 ? -9.100 -13.369 14.165 1.00 51.59 97 LYS A CA 1
ATOM 757 C C . LYS A 1 97 ? -9.380 -14.125 12.859 1.00 51.59 97 LYS A C 1
ATOM 759 O O . LYS A 1 97 ? -9.505 -15.332 12.968 1.00 51.59 97 LYS A O 1
ATOM 764 N N . ASN A 1 98 ? -9.472 -13.494 11.684 1.00 52.97 98 ASN A N 1
ATOM 765 C CA . ASN A 1 98 ? -9.521 -14.199 10.375 1.00 52.97 98 ASN A CA 1
ATOM 766 C C . ASN A 1 98 ? -9.414 -13.276 9.142 1.00 52.97 98 ASN A C 1
ATOM 768 O O . ASN A 1 98 ? -9.543 -13.726 8.008 1.00 52.97 98 ASN A O 1
ATOM 772 N N . LYS A 1 99 ? -9.213 -11.970 9.345 1.00 59.38 99 LYS A N 1
ATOM 773 C CA . LYS A 1 99 ? -8.976 -10.998 8.274 1.00 59.38 99 LYS A CA 1
ATOM 774 C C . LYS A 1 99 ? -7.542 -10.527 8.408 1.00 59.38 99 LYS A C 1
ATOM 776 O O . LYS A 1 99 ? -7.286 -9.540 9.097 1.00 59.38 99 LYS A O 1
ATOM 781 N N . ALA A 1 100 ? -6.639 -11.322 7.841 1.00 76.56 100 ALA A N 1
ATOM 782 C CA . ALA A 1 100 ? -5.237 -10.966 7.709 1.00 76.56 100 ALA A CA 1
ATOM 783 C C . ALA A 1 100 ? -5.111 -9.587 7.041 1.00 76.56 100 ALA A C 1
ATOM 785 O O . ALA A 1 100 ? -6.062 -9.087 6.432 1.00 76.56 100 ALA A O 1
ATOM 786 N N . LEU A 1 101 ? -3.952 -8.960 7.223 1.00 89.06 101 LEU A N 1
ATOM 787 C CA . LEU A 1 101 ? -3.555 -7.765 6.486 1.00 89.06 101 LEU A CA 1
ATOM 788 C C . LEU A 1 101 ? -3.958 -7.926 5.010 1.00 89.06 101 LEU A C 1
ATOM 790 O O . LEU A 1 101 ? -3.745 -8.995 4.458 1.00 89.06 101 LEU A O 1
ATOM 794 N N . GLU A 1 102 ? -4.588 -6.925 4.399 1.00 91.94 102 GLU A N 1
ATOM 795 C CA . GLU A 1 102 ? -4.995 -6.965 2.986 1.00 91.94 102 GLU A CA 1
ATOM 796 C C . GLU A 1 102 ? -4.671 -5.621 2.338 1.00 91.94 102 GLU A C 1
ATOM 798 O O . GLU A 1 102 ? -5.105 -4.573 2.836 1.00 91.94 102 GLU A O 1
ATOM 803 N N . VAL A 1 103 ? -3.961 -5.650 1.210 1.00 93.56 103 VAL A N 1
ATOM 804 C CA . VAL A 1 103 ? -3.805 -4.481 0.339 1.00 93.56 103 VAL A CA 1
ATOM 805 C C . VAL A 1 103 ? -5.054 -4.391 -0.532 1.00 93.56 103 VAL A C 1
ATOM 807 O O . VAL A 1 103 ? -5.294 -5.224 -1.402 1.00 93.56 103 VAL A O 1
ATOM 810 N N . LYS A 1 104 ? -5.888 -3.382 -0.278 1.00 92.88 104 LYS A N 1
ATOM 811 C CA . LYS A 1 104 ? -7.174 -3.175 -0.959 1.00 92.88 104 LYS A CA 1
ATOM 812 C C . LYS A 1 104 ? -7.030 -2.518 -2.318 1.00 92.88 104 LYS A C 1
ATOM 814 O O . LYS A 1 104 ? -7.783 -2.836 -3.235 1.00 92.88 104 LYS A O 1
ATOM 819 N N . SER A 1 105 ? -6.141 -1.537 -2.418 1.00 93.62 105 SER A N 1
ATOM 820 C CA . SER A 1 105 ? -5.920 -0.797 -3.654 1.00 93.62 105 SER A CA 1
ATOM 821 C C . SER A 1 105 ? -4.629 -0.009 -3.597 1.00 93.62 105 SER A C 1
ATOM 823 O O . SER A 1 105 ? -4.293 0.542 -2.549 1.00 93.62 105 SER A O 1
ATOM 825 N N . ILE A 1 106 ? -4.006 0.134 -4.758 1.00 94.19 106 ILE A N 1
ATOM 826 C CA . ILE A 1 106 ? -2.929 1.079 -5.024 1.00 94.19 106 ILE A CA 1
ATOM 827 C C . ILE A 1 106 ? -3.435 1.991 -6.136 1.00 94.19 106 ILE A C 1
ATOM 829 O O . ILE A 1 106 ? -4.020 1.503 -7.101 1.00 94.19 106 ILE A O 1
ATOM 833 N N . LYS A 1 107 ? -3.316 3.306 -5.957 1.00 92.94 107 LYS A N 1
ATOM 834 C CA . LYS A 1 107 ? -3.769 4.300 -6.939 1.00 92.94 107 LYS A CA 1
ATOM 835 C C . LYS A 1 107 ? -2.812 5.474 -6.963 1.00 92.94 107 LYS A C 1
ATOM 837 O O . LYS A 1 107 ? -2.301 5.853 -5.918 1.00 92.94 107 LYS A O 1
ATOM 842 N N . VAL A 1 108 ? -2.640 6.110 -8.118 1.00 91.38 108 VAL A N 1
ATOM 843 C CA . VAL A 1 108 ? -1.928 7.392 -8.194 1.00 91.38 108 VAL A CA 1
ATOM 844 C C . VAL A 1 108 ? -2.616 8.415 -7.288 1.00 91.38 108 VAL A C 1
ATOM 846 O O . VAL A 1 108 ? -3.818 8.679 -7.418 1.00 91.38 108 VAL A O 1
ATOM 849 N N . HIS A 1 109 ? -1.840 9.006 -6.384 1.00 89.69 109 HIS A N 1
ATOM 850 C CA . HIS A 1 109 ? -2.294 10.058 -5.496 1.00 89.69 109 HIS A CA 1
ATOM 851 C C . HIS A 1 109 ? -2.528 11.323 -6.312 1.00 89.69 109 HIS A C 1
ATOM 853 O O . HIS A 1 109 ? -1.602 11.983 -6.793 1.00 89.69 109 HIS A O 1
ATOM 859 N N . LYS A 1 110 ? -3.802 11.675 -6.478 1.00 80.75 110 LYS A N 1
ATOM 860 C CA . LYS A 1 110 ? -4.188 12.896 -7.177 1.00 80.75 110 LYS A CA 1
ATOM 861 C C . LYS A 1 110 ? -3.934 14.084 -6.262 1.00 80.75 110 LYS A C 1
ATOM 863 O O . LYS A 1 110 ? -4.815 14.491 -5.504 1.00 80.75 110 LYS A O 1
ATOM 868 N N . VAL A 1 111 ? -2.755 14.688 -6.388 1.00 67.00 111 VAL A N 1
ATOM 869 C CA . VAL A 1 111 ? -2.551 16.060 -5.924 1.00 67.00 111 VAL A CA 1
ATOM 870 C C . VAL A 1 111 ? -3.578 16.904 -6.667 1.00 67.00 111 VAL A C 1
ATOM 872 O O . VAL A 1 111 ? -3.546 16.984 -7.896 1.00 67.00 111 VAL A O 1
ATOM 875 N N . LYS A 1 112 ? -4.549 17.485 -5.952 1.00 48.53 112 LYS A N 1
ATOM 876 C CA . LYS A 1 112 ? -5.423 18.491 -6.561 1.00 48.53 112 LYS A CA 1
ATOM 877 C C . LYS A 1 112 ? -4.487 19.553 -7.119 1.00 48.53 112 LYS A C 1
ATOM 879 O O . LYS A 1 112 ? -3.817 20.221 -6.332 1.00 48.53 112 LYS A O 1
ATOM 884 N N . ALA A 1 113 ? -4.404 19.668 -8.444 1.00 43.88 113 ALA A N 1
ATOM 885 C CA . ALA A 1 113 ? -3.691 20.764 -9.070 1.00 43.88 113 ALA A CA 1
ATOM 886 C C . ALA A 1 113 ? -4.222 22.038 -8.410 1.00 43.88 113 ALA A C 1
ATOM 888 O O . ALA A 1 113 ? -5.424 22.317 -8.478 1.00 43.88 113 ALA A O 1
ATOM 889 N N . LYS A 1 114 ? -3.367 22.761 -7.676 1.00 39.81 114 LYS A N 1
ATOM 890 C CA . LYS A 1 114 ? -3.705 24.126 -7.282 1.00 39.81 114 LYS A CA 1
ATOM 891 C C . LYS A 1 114 ? -4.017 24.818 -8.598 1.00 39.81 114 LYS A C 1
ATOM 893 O O . LYS A 1 114 ? -3.144 24.888 -9.455 1.00 39.81 114 LYS A O 1
ATOM 898 N N . ALA A 1 115 ? -5.265 25.240 -8.779 1.00 41.59 115 ALA A N 1
ATOM 899 C CA . ALA A 1 115 ? -5.627 26.093 -9.891 1.00 41.59 115 ALA A CA 1
ATOM 900 C C . ALA A 1 115 ? -4.721 27.324 -9.797 1.00 41.59 115 ALA A C 1
ATOM 902 O O . ALA A 1 115 ? -4.899 28.162 -8.912 1.00 41.59 115 ALA A O 1
ATOM 903 N N . THR A 1 116 ? -3.691 27.375 -10.639 1.00 39.31 116 THR A N 1
ATOM 904 C CA . THR A 1 116 ? -2.877 28.566 -10.825 1.00 39.31 116 THR A CA 1
ATOM 905 C C . THR A 1 116 ? -3.817 29.582 -11.446 1.00 39.31 116 THR A C 1
ATOM 907 O O . THR A 1 116 ? -4.197 29.474 -12.610 1.00 39.31 116 THR A O 1
ATOM 910 N N . LYS A 1 117 ? -4.318 30.489 -10.612 1.00 40.03 117 LYS A N 1
ATOM 911 C CA . LYS A 1 117 ? -5.108 31.626 -11.054 1.00 40.03 117 LYS A CA 1
ATOM 912 C C . LYS A 1 117 ? -4.117 32.558 -11.757 1.00 40.03 117 LYS A C 1
ATOM 914 O O . LYS A 1 117 ? -3.301 33.173 -11.075 1.00 40.03 117 LYS A O 1
ATOM 919 N N . ASN A 1 118 ? -4.121 32.526 -13.090 1.00 40.66 118 ASN A N 1
ATOM 920 C CA . ASN A 1 118 ? -3.484 33.548 -13.922 1.00 40.66 118 ASN A CA 1
ATOM 921 C C . ASN A 1 118 ? -4.139 34.910 -13.678 1.00 40.66 118 ASN A C 1
ATOM 923 O O . ASN A 1 118 ? -5.360 34.926 -13.386 1.00 40.66 118 ASN A O 1
#

Foldseek 3Di:
DDDQQFDKDWDDQDPVNVVLVLVQFLDPVQEDPPEPWHWAFAAFPTWIWGHDDPQKIKIWTWTWTATDPSVCTGHDDPPDDGPGTAIKTWIWMDGPDPNHIHGHYIGGDDPPPPPPPD

Sequence (118 aa):
HATTANKWFEANPTESDTKLFSSALEDLTIYNPNIAEFICSRSVEALYKKAPSRGVTSYNFVVNGCLVRSEYVGRCFDSFFYPECGNFDVLITSGSKNKALEVKSIKVHKVKAKATKN

Secondary structure (DSSP, 8-state):
---GGG-EEEEPPPHHHHHHHHHHHH-GGGB-TT---EEEEEEEEEEEEEEEETTEEEEEEEEEEEEE-GGG-EEPPTTS--SSEEEEEEEEEEESSS---EEEEEEE----------

Radius of gyration: 15.3 Å; Cα contacts (8 Å, |Δi|>4): 232; chains: 1; bounding box: 46×48×34 Å

pLDDT: mean 83.28, std 15.91, range [35.09, 95.19]

Organism: NCBI:txid1317066

Mean predicted aligned error: 7.43 Å